Protein AF-M5BRU6-F1 (afdb_monomer_lite)

Foldseek 3Di:
DPLVCCVVVPDHLVRVLVVLVVVLVVQVVDPAKDKDWFFPQDPRRVCSCVVPNVVCQCVDPVGKDKDDPCVSVVHDPLLVDLVSDPPPVSVCPVDPDHRPDPPPDDDDDDDDDDPDPPPGPTDMIMITRD

Sequence (130 aa):
MTDWRIPGGSSNGTYSYGAFNKILEKATTLDTGFIVLQHDLYQETVDLAVGYILPDALAHQPKFSLSSVSHCLHQPLEDAYIETNTNETIRTTAAGGIGLQNSGIKATAPIGLGAGALLGLVGVLAMVLA

Structure (mmCIF, N/CA/C/O backbone):
data_AF-M5BRU6-F1
#
_entry.id   AF-M5BRU6-F1
#
loop_
_atom_site.group_PDB
_atom_site.id
_atom_site.type_symbol
_atom_site.label_atom_id
_atom_site.label_alt_id
_atom_site.label_comp_id
_atom_site.label_asym_id
_atom_site.label_entity_id
_atom_site.label_seq_id
_atom_site.pdbx_PDB_ins_code
_atom_site.Cartn_x
_atom_site.Cartn_y
_atom_site.Cartn_z
_atom_site.occupancy
_atom_site.B_iso_or_equiv
_atom_site.auth_seq_id
_atom_site.auth_comp_id
_atom_site.auth_asym_id
_atom_site.auth_atom_id
_atom_site.pdbx_PDB_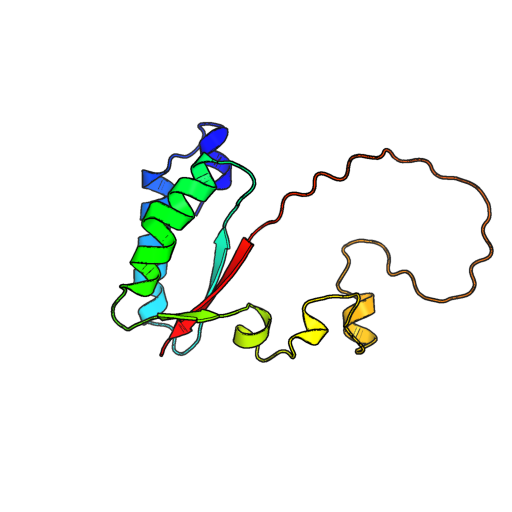model_num
ATOM 1 N N . MET A 1 1 ? 9.215 1.247 -0.870 1.00 76.69 1 MET A N 1
ATOM 2 C CA . MET A 1 1 ? 8.675 1.263 -2.246 1.00 76.69 1 MET A CA 1
ATOM 3 C C . MET A 1 1 ? 8.882 2.660 -2.828 1.00 76.69 1 MET A C 1
ATOM 5 O O . MET A 1 1 ? 8.901 3.609 -2.051 1.00 76.69 1 MET A O 1
ATOM 9 N N . THR A 1 2 ? 9.123 2.792 -4.135 1.00 87.38 2 THR A N 1
ATOM 10 C CA . THR A 1 2 ? 9.384 4.082 -4.818 1.00 87.38 2 THR A CA 1
ATOM 11 C C . THR A 1 2 ? 8.667 4.121 -6.167 1.00 87.38 2 THR A C 1
ATOM 13 O O . THR A 1 2 ? 9.268 4.392 -7.207 1.00 87.38 2 THR A O 1
ATOM 16 N N . ASP A 1 3 ? 7.382 3.787 -6.162 1.00 86.88 3 ASP A N 1
ATOM 17 C CA . ASP A 1 3 ? 6.529 3.765 -7.350 1.00 86.88 3 ASP A CA 1
ATOM 18 C C . ASP A 1 3 ? 6.395 5.150 -7.987 1.00 86.88 3 ASP A C 1
ATOM 20 O O . ASP A 1 3 ? 6.573 5.273 -9.193 1.00 86.88 3 ASP A O 1
ATOM 24 N N . TRP A 1 4 ? 6.251 6.212 -7.188 1.00 88.69 4 TRP A N 1
ATOM 25 C CA . TRP A 1 4 ? 6.174 7.596 -7.686 1.00 88.69 4 TRP A CA 1
ATOM 26 C C . TRP A 1 4 ? 7.382 8.047 -8.520 1.00 88.69 4 TRP A C 1
ATOM 28 O O . TRP A 1 4 ? 7.309 9.043 -9.236 1.00 88.69 4 TRP A O 1
ATOM 38 N N . ARG A 1 5 ? 8.513 7.337 -8.422 1.00 90.25 5 ARG A N 1
ATOM 39 C CA . ARG A 1 5 ? 9.743 7.617 -9.178 1.00 90.25 5 ARG A CA 1
ATOM 40 C C . ARG A 1 5 ? 9.799 6.923 -10.540 1.00 90.25 5 ARG A C 1
ATOM 42 O O . ARG A 1 5 ? 10.718 7.220 -11.304 1.00 90.25 5 ARG A O 1
ATOM 49 N N . ILE A 1 6 ? 8.866 6.011 -10.832 1.00 91.38 6 ILE A N 1
ATOM 50 C CA . ILE A 1 6 ? 8.804 5.257 -12.096 1.00 91.38 6 ILE A CA 1
ATOM 51 C C . ILE A 1 6 ? 8.650 6.195 -13.304 1.00 91.38 6 ILE A C 1
ATOM 53 O O . ILE A 1 6 ? 9.475 6.099 -14.212 1.00 91.38 6 ILE A O 1
ATOM 57 N N . PRO A 1 7 ? 7.713 7.163 -13.313 1.00 89.56 7 PRO A N 1
ATOM 58 C CA . PRO A 1 7 ? 7.545 8.068 -14.457 1.00 89.56 7 PRO A CA 1
ATOM 59 C C . PRO A 1 7 ? 8.751 8.991 -14.662 1.00 89.56 7 PRO A C 1
ATOM 61 O O . PRO A 1 7 ? 9.082 9.363 -15.781 1.00 89.56 7 PRO A O 1
ATOM 64 N N . GLY A 1 8 ? 9.454 9.329 -13.575 1.00 88.25 8 GLY A N 1
ATOM 65 C CA . GLY A 1 8 ? 10.690 10.111 -13.620 1.00 88.25 8 GLY A CA 1
ATOM 66 C C . GLY A 1 8 ? 11.935 9.309 -14.017 1.00 88.25 8 GLY A C 1
ATOM 67 O O . GLY A 1 8 ? 13.035 9.853 -13.958 1.00 88.25 8 GLY A O 1
ATOM 68 N N . GLY A 1 9 ? 11.806 8.013 -14.332 1.00 89.62 9 GLY A N 1
ATOM 69 C CA . GLY A 1 9 ? 12.907 7.138 -14.758 1.00 89.62 9 GLY A CA 1
ATOM 70 C C . GLY A 1 9 ? 13.965 6.834 -13.689 1.00 89.62 9 GLY A C 1
ATOM 71 O O . GLY A 1 9 ? 14.944 6.147 -13.966 1.00 89.62 9 GLY A O 1
ATOM 72 N N . SER A 1 10 ? 13.786 7.319 -12.456 1.00 90.44 10 SER A N 1
ATOM 73 C CA . SER A 1 10 ? 14.717 7.095 -11.335 1.00 90.44 10 SER A CA 1
ATOM 74 C C . SER A 1 10 ? 14.382 5.845 -10.507 1.00 90.44 10 SER A C 1
ATOM 76 O O . SER A 1 10 ? 15.073 5.526 -9.541 1.00 90.44 10 SER A O 1
ATOM 78 N N . SER A 1 11 ? 13.318 5.137 -10.888 1.00 91.94 11 SER A N 1
ATOM 79 C CA . SER A 1 11 ? 12.885 3.830 -10.387 1.00 91.94 11 SER A CA 1
ATOM 80 C C . SER A 1 11 ? 12.211 3.071 -11.537 1.00 91.94 11 SER A C 1
ATOM 82 O O . SER A 1 11 ? 11.964 3.640 -12.598 1.00 91.94 11 SER A O 1
ATOM 84 N N . ASN A 1 12 ? 11.898 1.792 -11.348 1.00 93.00 12 ASN A N 1
ATOM 85 C CA . ASN A 1 12 ? 11.110 1.012 -12.302 1.00 93.00 12 ASN A CA 1
ATOM 86 C C . ASN A 1 12 ? 10.101 0.103 -11.582 1.00 93.00 12 ASN A C 1
ATOM 88 O O . ASN A 1 12 ? 10.185 -0.097 -10.364 1.00 93.00 12 ASN A O 1
ATOM 92 N N . GLY A 1 13 ? 9.141 -0.431 -12.344 1.00 91.44 13 GLY A N 1
ATOM 93 C CA . GLY A 1 13 ? 8.073 -1.282 -11.818 1.00 91.44 13 GLY A CA 1
ATOM 94 C C . GLY A 1 13 ? 8.603 -2.507 -11.077 1.00 91.44 13 GLY A C 1
ATOM 95 O O . GLY A 1 13 ? 8.187 -2.761 -9.952 1.00 91.44 13 GLY A O 1
ATOM 96 N N . THR A 1 14 ? 9.598 -3.196 -11.639 1.00 94.38 14 THR A N 1
ATOM 97 C CA . THR A 1 14 ? 10.209 -4.393 -11.039 1.00 94.38 14 THR A CA 1
ATOM 98 C C . THR A 1 14 ? 10.842 -4.111 -9.679 1.00 94.38 14 THR A C 1
ATOM 100 O O . THR A 1 14 ? 10.659 -4.883 -8.740 1.00 94.38 14 THR A O 1
ATOM 103 N N . TYR A 1 15 ? 11.566 -2.999 -9.540 1.00 94.19 15 TYR A N 1
ATOM 104 C CA . TYR A 1 15 ? 12.158 -2.586 -8.269 1.00 94.19 15 TYR A CA 1
ATOM 105 C C . TYR A 1 15 ? 11.076 -2.277 -7.233 1.00 94.19 15 TYR A C 1
ATOM 107 O O . TYR A 1 15 ? 11.152 -2.739 -6.094 1.00 94.19 15 TYR A O 1
ATOM 115 N N . SER A 1 16 ? 10.057 -1.513 -7.633 1.00 93.00 16 SER A N 1
ATOM 116 C CA . SER A 1 16 ? 8.964 -1.119 -6.745 1.00 93.00 16 SER A CA 1
ATOM 117 C C . SER A 1 16 ? 8.155 -2.331 -6.269 1.00 93.00 16 SER A C 1
ATOM 119 O O . SER A 1 16 ? 7.922 -2.489 -5.072 1.00 93.00 16 SER A O 1
ATOM 121 N N . TYR A 1 17 ? 7.831 -3.239 -7.189 1.00 94.94 17 TYR A N 1
ATOM 122 C CA . TYR A 1 17 ? 7.160 -4.506 -6.915 1.00 94.94 17 TYR A CA 1
ATOM 123 C C . TYR A 1 17 ? 8.003 -5.440 -6.034 1.00 94.94 17 TYR A C 1
ATOM 125 O O . TYR A 1 17 ? 7.525 -5.946 -5.023 1.00 94.94 17 TYR A O 1
ATOM 133 N N . GLY A 1 18 ? 9.300 -5.592 -6.316 1.00 95.44 18 GLY A N 1
ATOM 134 C CA . GLY A 1 18 ? 10.201 -6.368 -5.459 1.00 95.44 18 GLY A CA 1
ATOM 135 C C . GLY A 1 18 ? 10.325 -5.790 -4.043 1.00 95.44 18 GLY A C 1
ATOM 136 O O . GLY A 1 18 ? 10.451 -6.537 -3.072 1.00 95.44 18 GLY A O 1
ATOM 137 N N . ALA A 1 19 ? 10.256 -4.464 -3.892 1.00 93.19 19 ALA A N 1
ATOM 138 C CA . ALA A 1 19 ? 10.191 -3.826 -2.580 1.00 93.19 19 ALA A CA 1
ATOM 139 C C . ALA A 1 19 ? 8.865 -4.115 -1.858 1.00 93.19 19 ALA A C 1
ATOM 141 O O . ALA A 1 19 ? 8.877 -4.267 -0.639 1.00 93.19 19 ALA A O 1
ATOM 142 N N . PHE A 1 20 ? 7.750 -4.212 -2.585 1.00 93.50 20 PHE A N 1
ATOM 143 C CA . PHE A 1 20 ? 6.459 -4.609 -2.024 1.00 93.50 20 PHE A CA 1
ATOM 144 C C . PHE A 1 20 ? 6.460 -6.064 -1.541 1.00 93.50 20 PHE A C 1
ATOM 146 O O . PHE A 1 20 ? 6.044 -6.329 -0.417 1.00 93.50 20 PHE A O 1
ATOM 153 N N . ASN A 1 21 ? 7.036 -6.994 -2.303 1.00 93.19 21 ASN A N 1
ATOM 154 C CA . ASN A 1 21 ? 7.127 -8.398 -1.880 1.00 93.19 21 ASN A CA 1
ATOM 155 C C . ASN A 1 21 ? 7.924 -8.565 -0.579 1.00 93.19 21 ASN A C 1
ATOM 157 O O . ASN A 1 21 ? 7.527 -9.323 0.300 1.00 93.19 21 ASN A O 1
ATOM 161 N N . LYS A 1 22 ? 8.981 -7.768 -0.383 1.00 93.12 22 LYS A N 1
ATOM 162 C CA . LYS A 1 22 ? 9.703 -7.722 0.901 1.00 93.12 22 LYS A CA 1
ATOM 163 C C . LYS A 1 22 ? 8.837 -7.215 2.056 1.00 93.12 22 LYS A C 1
ATOM 165 O O . LYS A 1 22 ? 9.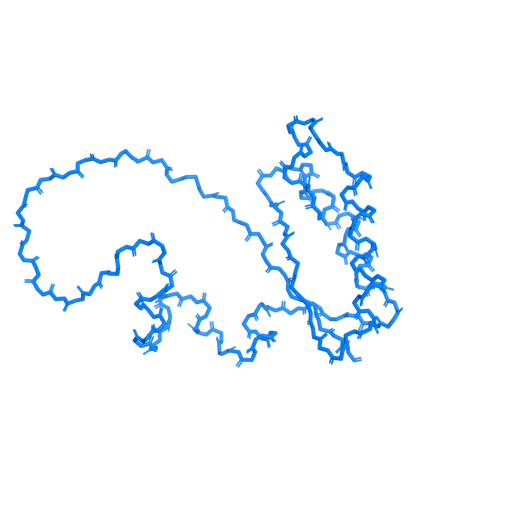053 -7.627 3.191 1.00 93.12 22 LYS A O 1
ATOM 170 N N . ILE A 1 23 ? 7.887 -6.313 1.795 1.00 91.31 23 ILE A N 1
ATOM 171 C CA . ILE A 1 23 ? 6.912 -5.879 2.806 1.00 91.31 23 ILE A CA 1
ATOM 172 C C . ILE A 1 23 ? 5.988 -7.046 3.141 1.00 91.31 23 ILE A C 1
ATOM 174 O O . ILE A 1 23 ? 5.822 -7.340 4.318 1.00 91.31 23 ILE A O 1
ATOM 178 N N . LEU A 1 24 ? 5.460 -7.753 2.138 1.00 90.81 24 LEU A N 1
ATOM 179 C CA . LEU A 1 24 ? 4.596 -8.917 2.349 1.00 90.81 24 LEU A CA 1
ATOM 180 C C . LEU A 1 24 ? 5.285 -10.029 3.157 1.00 90.81 24 LEU A C 1
ATOM 182 O O . LEU A 1 24 ? 4.676 -10.601 4.054 1.00 90.81 24 LEU A O 1
ATOM 186 N N . GLU A 1 25 ? 6.565 -10.303 2.896 1.00 90.25 25 GLU A N 1
ATOM 187 C CA . GLU A 1 25 ? 7.368 -11.264 3.671 1.00 90.25 25 GLU A CA 1
ATOM 188 C C . GLU A 1 25 ? 7.554 -10.855 5.140 1.00 90.25 25 GLU A C 1
ATOM 190 O O . GLU A 1 25 ? 7.697 -11.707 6.013 1.00 90.25 25 GLU A O 1
ATOM 195 N N . LYS A 1 26 ? 7.594 -9.550 5.431 1.00 89.56 26 LYS A N 1
ATOM 196 C CA . LYS A 1 26 ? 7.705 -9.032 6.804 1.00 89.56 26 LYS A CA 1
ATOM 197 C C . LYS A 1 26 ? 6.350 -8.879 7.479 1.00 89.56 26 LYS A C 1
ATOM 199 O O . LYS A 1 26 ? 6.268 -8.999 8.695 1.00 89.56 26 LYS A O 1
ATOM 204 N N . ALA A 1 27 ? 5.293 -8.645 6.713 1.00 89.31 27 ALA A N 1
ATOM 205 C CA . ALA A 1 27 ? 3.946 -8.483 7.233 1.00 89.31 27 ALA A CA 1
ATOM 206 C C . ALA A 1 27 ? 3.458 -9.736 7.971 1.00 89.31 27 ALA A C 1
ATOM 208 O O . ALA A 1 27 ? 2.735 -9.617 8.951 1.00 89.31 27 ALA A O 1
ATOM 209 N N . THR A 1 28 ? 3.917 -10.928 7.579 1.00 86.44 28 THR A N 1
ATOM 210 C CA . THR A 1 28 ? 3.559 -12.184 8.258 1.00 86.44 28 THR A CA 1
ATOM 211 C C . THR A 1 28 ? 4.087 -12.295 9.685 1.00 86.44 28 THR A C 1
ATOM 213 O O . THR A 1 28 ? 3.680 -13.201 10.403 1.00 86.44 28 THR A O 1
ATOM 216 N N . THR A 1 29 ? 5.028 -11.438 10.095 1.00 88.62 29 THR A N 1
ATOM 217 C CA . THR A 1 29 ? 5.542 -11.408 11.473 1.00 88.62 29 THR A CA 1
ATOM 218 C C . THR A 1 29 ? 4.817 -10.391 12.349 1.00 88.62 29 THR A C 1
ATOM 220 O O . THR A 1 29 ? 5.214 -10.201 13.494 1.00 88.62 29 THR A O 1
ATOM 223 N N . LEU A 1 30 ? 3.837 -9.668 11.803 1.00 87.88 30 LEU A N 1
ATOM 224 C CA . LEU A 1 30 ? 3.044 -8.698 12.545 1.00 87.88 30 LEU A CA 1
ATOM 225 C C . LEU A 1 30 ? 1.766 -9.374 13.036 1.00 87.88 30 LEU A C 1
ATOM 227 O O . LEU A 1 30 ? 1.031 -9.964 12.251 1.00 87.88 30 LEU A O 1
ATOM 231 N N . ASP A 1 31 ? 1.470 -9.214 14.323 1.00 85.62 31 ASP A N 1
ATOM 232 C CA . ASP A 1 31 ? 0.184 -9.629 14.900 1.00 85.62 31 ASP A CA 1
ATOM 233 C C . ASP A 1 31 ? -0.946 -8.631 14.567 1.00 85.62 31 ASP A C 1
ATOM 235 O O . ASP A 1 31 ? -2.108 -8.840 14.910 1.00 85.62 31 ASP A O 1
ATOM 239 N N . THR A 1 32 ? -0.602 -7.515 13.916 1.00 87.12 32 THR A N 1
ATOM 240 C CA . THR A 1 32 ? -1.504 -6.420 13.544 1.00 87.12 32 THR A CA 1
ATOM 241 C C . THR A 1 32 ? -1.524 -6.203 12.034 1.00 87.12 32 THR A C 1
ATOM 243 O O . THR A 1 32 ? -0.675 -6.702 11.297 1.00 87.12 32 THR A O 1
ATOM 246 N N . GLY A 1 33 ? -2.462 -5.377 11.566 1.00 88.00 33 GLY A N 1
ATOM 247 C CA . GLY A 1 33 ? -2.432 -4.866 10.198 1.00 88.00 33 GLY A CA 1
ATOM 248 C C . GLY A 1 33 ? -1.259 -3.919 9.922 1.00 88.00 33 GLY A C 1
ATOM 249 O O . GLY A 1 33 ? -0.556 -3.470 10.832 1.00 88.00 33 GLY A O 1
ATOM 250 N N . PHE A 1 34 ? -1.068 -3.597 8.646 1.00 92.69 34 PHE A N 1
ATOM 251 C CA . PHE A 1 34 ? -0.079 -2.643 8.156 1.00 92.69 34 PHE A CA 1
ATOM 252 C C . PHE A 1 34 ? -0.692 -1.724 7.098 1.00 92.69 34 PHE A C 1
ATOM 254 O O . PHE A 1 34 ? -1.658 -2.071 6.419 1.00 92.69 34 PHE A O 1
ATOM 261 N N . ILE A 1 35 ? -0.119 -0.532 6.955 1.00 92.44 35 ILE A N 1
ATOM 262 C CA . ILE A 1 35 ? -0.574 0.481 6.001 1.00 92.44 35 ILE A CA 1
ATOM 263 C C . ILE A 1 35 ? 0.499 0.658 4.930 1.00 92.44 35 ILE A C 1
ATOM 265 O O . ILE A 1 35 ? 1.681 0.813 5.247 1.00 92.44 35 ILE A O 1
ATOM 269 N N . VAL A 1 36 ? 0.086 0.649 3.664 1.00 91.81 36 VAL A N 1
ATOM 270 C CA . VAL A 1 36 ? 0.973 0.827 2.511 1.00 91.81 36 VAL A CA 1
ATOM 271 C C . VAL A 1 36 ? 0.604 2.109 1.777 1.00 91.81 36 VAL A C 1
ATOM 273 O O . VAL A 1 36 ? -0.561 2.354 1.467 1.00 91.81 36 VAL A O 1
ATOM 276 N N . LEU A 1 37 ? 1.623 2.916 1.483 1.00 90.81 37 LEU A N 1
ATOM 277 C CA . LEU A 1 37 ? 1.501 4.095 0.635 1.00 90.81 37 LEU A CA 1
ATOM 278 C C . LEU A 1 37 ? 1.715 3.706 -0.831 1.00 90.81 37 LEU A C 1
ATOM 280 O O . LEU A 1 37 ? 2.757 3.134 -1.168 1.00 90.81 37 LEU A O 1
ATOM 284 N N . GLN A 1 38 ? 0.759 4.060 -1.685 1.00 90.31 38 GLN A N 1
ATOM 285 C CA . GLN A 1 38 ? 0.848 3.947 -3.139 1.00 90.31 38 GLN A CA 1
ATOM 286 C C . GLN A 1 38 ? 0.494 5.291 -3.776 1.00 90.31 38 GLN A C 1
ATOM 288 O O . GLN A 1 38 ? -0.241 6.091 -3.198 1.00 90.31 38 GLN A O 1
ATOM 293 N N . HIS A 1 39 ? 1.020 5.545 -4.968 1.00 93.81 39 HIS A N 1
ATOM 294 C CA . HIS A 1 39 ? 0.730 6.756 -5.720 1.00 93.81 39 HIS A CA 1
ATOM 295 C C . HIS A 1 39 ? -0.101 6.395 -6.944 1.00 93.81 39 HIS A C 1
ATOM 297 O O . HIS A 1 39 ? 0.273 5.542 -7.744 1.00 93.81 39 HIS A O 1
ATOM 303 N N . ASP A 1 40 ? -1.215 7.084 -7.112 1.00 92.56 40 ASP A N 1
ATOM 304 C CA . ASP A 1 40 ? -2.150 6.946 -8.228 1.00 92.56 40 ASP A CA 1
ATOM 305 C C . ASP A 1 40 ? -2.047 8.123 -9.216 1.00 92.56 40 ASP A C 1
ATOM 307 O O . ASP A 1 40 ? -2.838 8.245 -10.145 1.00 92.56 40 ASP A O 1
ATOM 311 N N . LEU A 1 41 ? -1.053 8.996 -9.022 1.00 91.88 41 LEU A N 1
ATOM 312 C CA . LEU A 1 41 ? -0.851 10.200 -9.829 1.00 91.88 41 LEU A CA 1
ATOM 313 C C . LEU A 1 41 ? -0.494 9.887 -11.292 1.00 91.88 41 LEU A C 1
ATOM 315 O O . LEU A 1 41 ? -0.696 10.728 -12.166 1.00 91.88 41 LEU A O 1
ATOM 319 N N . TYR A 1 42 ? 0.064 8.705 -11.554 1.00 92.25 42 TYR A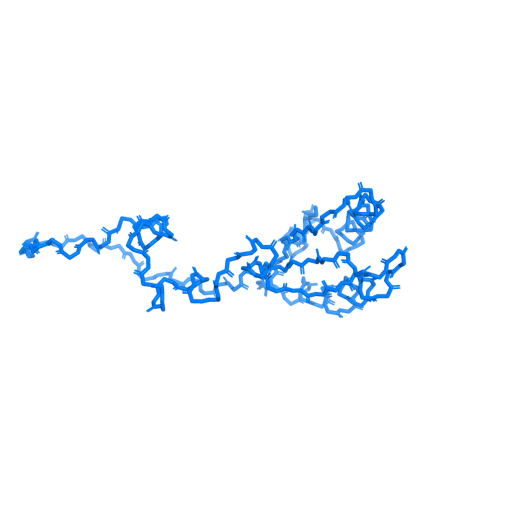 N 1
ATOM 320 C CA . TYR A 1 42 ? 0.593 8.326 -12.857 1.00 92.25 42 TYR A CA 1
ATOM 321 C C . TYR A 1 42 ? 0.026 6.985 -13.303 1.00 92.25 42 TYR A C 1
ATOM 323 O O . TYR A 1 42 ? -0.082 6.050 -12.510 1.00 92.25 42 TYR A O 1
ATOM 331 N N . GLN A 1 43 ? -0.298 6.867 -14.589 1.00 92.94 43 GLN A N 1
ATOM 332 C CA . GLN A 1 43 ? -0.923 5.656 -15.113 1.00 92.94 43 GLN A CA 1
ATOM 333 C C . GLN A 1 43 ? -0.038 4.424 -14.893 1.00 92.94 43 GLN A C 1
ATOM 335 O O . GLN A 1 43 ? -0.535 3.371 -14.512 1.00 92.94 43 GLN A O 1
ATOM 340 N N . GLU A 1 44 ? 1.281 4.563 -15.034 1.00 92.44 44 GLU A N 1
ATOM 341 C CA . GLU A 1 44 ? 2.217 3.456 -14.841 1.00 92.44 44 GLU A CA 1
ATOM 342 C C . GLU A 1 44 ? 2.216 2.929 -13.399 1.00 92.44 44 GLU A C 1
ATOM 344 O O . GLU A 1 44 ? 2.429 1.735 -13.175 1.00 92.44 44 GLU A O 1
ATOM 349 N N . THR A 1 45 ? 1.986 3.797 -12.407 1.00 92.88 45 THR A N 1
ATOM 350 C CA . THR A 1 45 ? 1.921 3.385 -10.997 1.00 92.88 45 THR A CA 1
ATOM 351 C C . THR A 1 45 ? 0.569 2.767 -10.663 1.00 92.88 45 THR A C 1
ATOM 353 O O . THR A 1 45 ? 0.531 1.775 -9.933 1.00 92.88 45 THR A O 1
ATOM 356 N N . VAL A 1 46 ? -0.517 3.272 -11.261 1.00 94.94 46 VAL A N 1
ATOM 357 C CA . VAL A 1 46 ? -1.853 2.664 -11.175 1.00 94.94 46 VAL A CA 1
ATOM 358 C C . VAL A 1 46 ? -1.851 1.264 -11.787 1.00 94.94 46 VAL A C 1
ATOM 360 O O . VAL A 1 46 ? -2.258 0.321 -11.113 1.00 94.94 46 VAL A O 1
ATOM 363 N N . ASP A 1 47 ? -1.334 1.102 -13.007 1.00 95.62 47 ASP A N 1
ATOM 364 C CA . ASP A 1 47 ? -1.273 -0.185 -13.713 1.00 95.62 47 ASP A CA 1
ATOM 365 C C . ASP A 1 47 ? -0.454 -1.218 -12.925 1.00 95.62 47 ASP A C 1
ATOM 367 O O . ASP A 1 47 ? -0.848 -2.381 -12.807 1.00 95.62 47 ASP A O 1
ATOM 371 N N . LEU A 1 48 ? 0.657 -0.794 -12.310 1.00 94.94 48 LEU A N 1
ATOM 372 C CA . LEU A 1 48 ? 1.440 -1.644 -11.414 1.00 94.94 48 LEU A CA 1
ATOM 373 C C . LEU A 1 48 ? 0.641 -2.054 -10.165 1.00 94.94 48 LEU A C 1
ATOM 375 O O . LEU A 1 48 ? 0.706 -3.211 -9.737 1.00 94.94 48 LEU A O 1
ATOM 379 N N . ALA A 1 49 ? -0.101 -1.116 -9.572 1.00 95.00 49 ALA A N 1
ATOM 380 C CA . ALA A 1 49 ? -0.868 -1.355 -8.357 1.00 95.00 49 ALA A CA 1
ATOM 381 C C . ALA A 1 49 ? -2.017 -2.344 -8.592 1.00 95.00 49 ALA A C 1
ATOM 383 O O . ALA A 1 49 ? -2.115 -3.357 -7.895 1.00 95.00 49 ALA A O 1
ATOM 384 N N . VAL A 1 50 ? -2.860 -2.082 -9.592 1.00 95.75 50 VAL A N 1
ATOM 385 C CA . VAL A 1 50 ? -4.042 -2.907 -9.884 1.00 95.75 50 VAL A CA 1
ATOM 386 C C . VAL A 1 50 ? -3.684 -4.215 -10.585 1.00 95.75 50 VAL A C 1
ATOM 388 O O . VAL A 1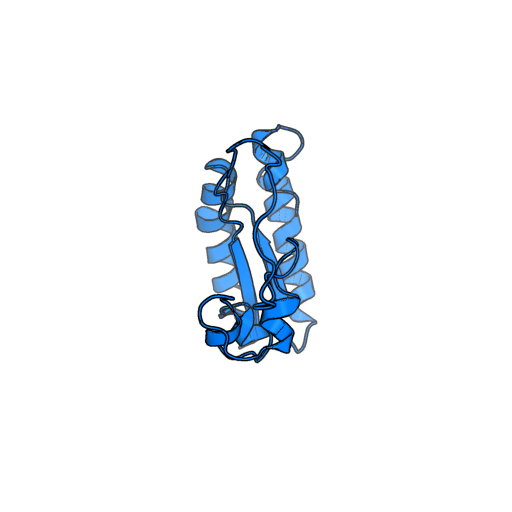 50 ? -4.359 -5.218 -10.371 1.00 95.75 50 VAL A O 1
ATOM 391 N N . GLY A 1 51 ? -2.626 -4.221 -11.402 1.00 95.62 51 GLY A N 1
ATOM 392 C CA . GLY A 1 51 ? -2.221 -5.386 -12.186 1.00 95.62 51 GLY A CA 1
ATOM 393 C C . GLY A 1 51 ? -1.418 -6.422 -11.402 1.00 95.62 51 GLY A C 1
ATOM 394 O O . GLY A 1 51 ? -1.489 -7.603 -11.730 1.00 95.62 51 GLY A O 1
ATOM 395 N N . TYR A 1 52 ? -0.674 -5.999 -10.373 1.00 94.50 52 TYR A N 1
ATOM 396 C CA . TYR A 1 52 ? 0.251 -6.881 -9.650 1.00 94.50 52 TYR A CA 1
ATOM 397 C C . TYR A 1 52 ? 0.123 -6.764 -8.133 1.00 94.50 52 TYR A C 1
ATOM 399 O O . TYR A 1 52 ? -0.113 -7.757 -7.452 1.00 94.50 52 TYR A O 1
ATOM 407 N N . ILE A 1 53 ? 0.237 -5.552 -7.584 1.00 94.06 53 ILE A N 1
ATOM 408 C CA . ILE A 1 53 ? 0.383 -5.369 -6.133 1.00 94.06 53 ILE A CA 1
ATOM 409 C C . ILE A 1 53 ? -0.869 -5.804 -5.355 1.00 94.06 53 ILE A C 1
ATOM 411 O O . ILE A 1 53 ? -0.764 -6.569 -4.396 1.00 94.06 53 ILE A O 1
ATOM 415 N N . LEU A 1 54 ? -2.052 -5.314 -5.738 1.00 93.88 54 LEU A N 1
ATOM 416 C CA . LEU A 1 54 ? -3.300 -5.638 -5.036 1.00 93.88 54 LEU A CA 1
ATOM 417 C C . LEU A 1 54 ? -3.708 -7.113 -5.203 1.00 93.88 54 LEU A C 1
ATOM 419 O O . LEU A 1 54 ? -4.049 -7.728 -4.188 1.00 93.88 54 LEU A O 1
ATOM 423 N N . PRO A 1 55 ? -3.654 -7.711 -6.413 1.00 94.25 55 PRO A N 1
ATOM 424 C CA . PRO A 1 55 ? -3.913 -9.140 -6.581 1.00 94.25 55 PRO A CA 1
ATOM 425 C C . PRO A 1 55 ? -2.988 -10.026 -5.742 1.00 94.25 55 PRO A C 1
ATOM 427 O O . PRO A 1 55 ? -3.477 -10.930 -5.065 1.00 94.25 55 PRO A O 1
ATOM 430 N N . ASP A 1 56 ? -1.684 -9.743 -5.716 1.00 92.88 56 ASP A N 1
ATOM 431 C CA . ASP A 1 56 ? -0.722 -10.557 -4.964 1.00 92.88 56 ASP A CA 1
ATOM 432 C C . ASP A 1 56 ? -0.911 -10.431 -3.454 1.00 92.88 56 ASP A C 1
ATOM 434 O O . ASP A 1 56 ? -0.796 -11.417 -2.728 1.00 92.88 56 ASP A O 1
ATOM 438 N N . ALA A 1 57 ? -1.264 -9.241 -2.967 1.00 91.69 57 ALA A N 1
ATOM 439 C CA . ALA A 1 57 ? -1.593 -9.051 -1.561 1.00 91.69 57 ALA A CA 1
ATOM 440 C C . ALA A 1 57 ? -2.852 -9.826 -1.142 1.00 91.69 57 ALA A C 1
ATOM 442 O O . ALA A 1 57 ? -2.880 -10.420 -0.066 1.00 91.69 57 ALA A O 1
ATOM 443 N N . LEU A 1 58 ? -3.882 -9.847 -1.994 1.00 92.19 58 LEU A N 1
ATOM 444 C CA . LEU A 1 58 ? -5.116 -10.607 -1.761 1.00 92.19 58 LEU A CA 1
ATOM 445 C C . LEU A 1 58 ? -4.908 -12.126 -1.866 1.00 92.19 58 LEU A C 1
ATOM 447 O O . LEU A 1 58 ? -5.626 -12.888 -1.215 1.00 92.19 58 LEU A O 1
ATOM 451 N N . ALA A 1 59 ? -3.950 -12.562 -2.687 1.00 93.19 59 ALA A N 1
ATOM 452 C CA . ALA A 1 59 ? -3.589 -13.966 -2.879 1.00 93.19 59 ALA A CA 1
ATOM 453 C C . ALA A 1 59 ? -2.544 -14.483 -1.872 1.00 93.19 59 ALA A C 1
ATOM 455 O O . ALA A 1 59 ? -2.253 -15.683 -1.862 1.00 93.19 59 ALA A O 1
ATOM 456 N N . HIS A 1 60 ? -1.979 -13.605 -1.036 1.00 91.31 60 HIS A N 1
ATOM 457 C CA . HIS A 1 60 ? -0.951 -13.952 -0.055 1.00 91.31 60 HIS A CA 1
ATOM 458 C C . HIS A 1 60 ? -1.446 -14.997 0.961 1.00 91.31 60 HIS A C 1
ATOM 460 O O . HIS A 1 60 ? -2.630 -15.057 1.298 1.00 91.31 60 HIS A O 1
ATOM 466 N N . GLN A 1 61 ? -0.525 -15.837 1.443 1.00 88.06 61 GLN A N 1
ATOM 467 C CA . GLN A 1 61 ? -0.740 -16.732 2.579 1.00 88.06 61 GLN A CA 1
ATOM 468 C C . GLN A 1 61 ? 0.313 -16.484 3.675 1.00 88.06 61 GLN A C 1
ATOM 470 O O . GLN A 1 61 ? 1.508 -16.642 3.399 1.00 88.06 61 GLN A O 1
ATOM 475 N N . PRO A 1 62 ? -0.091 -16.165 4.924 1.00 87.44 62 PRO A N 1
ATOM 476 C CA . PRO A 1 62 ? -1.462 -16.044 5.439 1.00 87.44 62 PRO A CA 1
ATOM 477 C C . PRO A 1 62 ? -2.286 -14.925 4.787 1.00 87.44 62 PRO A C 1
ATOM 479 O O . PRO A 1 62 ? -1.759 -13.909 4.352 1.00 87.44 62 PRO A O 1
ATOM 482 N N . LYS A 1 63 ? -3.603 -15.139 4.709 1.00 87.81 63 LYS A N 1
ATOM 483 C CA . LYS A 1 63 ? -4.504 -14.266 3.955 1.00 87.81 63 LYS A CA 1
ATOM 484 C C . LYS A 1 63 ? -4.591 -12.874 4.584 1.00 87.81 63 LYS A C 1
ATOM 486 O O . LYS A 1 63 ? -4.955 -12.742 5.752 1.00 87.81 63 LYS A O 1
ATOM 491 N N . PHE A 1 64 ? -4.353 -11.843 3.777 1.00 89.81 64 PHE A N 1
ATOM 492 C CA . PHE A 1 64 ? -4.629 -10.456 4.146 1.00 89.81 64 PHE A CA 1
ATOM 493 C C . PHE A 1 64 ? -6.019 -10.019 3.673 1.00 89.81 64 PHE A C 1
ATOM 495 O O . PHE A 1 64 ? -6.522 -10.459 2.637 1.00 89.81 64 PHE A O 1
ATOM 502 N N . SER A 1 65 ? -6.631 -9.112 4.428 1.00 90.06 65 SER A N 1
ATOM 503 C CA . SER A 1 65 ? -7.872 -8.427 4.072 1.00 90.06 65 SER A CA 1
ATOM 504 C C . SER A 1 65 ? -7.601 -6.948 3.838 1.00 90.06 65 SER A C 1
ATOM 506 O O . SER A 1 65 ? -6.955 -6.296 4.657 1.00 90.06 65 SER A O 1
ATOM 508 N N . LEU A 1 66 ? -8.112 -6.407 2.731 1.00 91.44 66 LEU A N 1
ATOM 509 C CA . LEU A 1 66 ? -8.067 -4.971 2.469 1.00 91.44 66 LEU A CA 1
ATOM 510 C C . LEU A 1 66 ? -9.087 -4.248 3.349 1.00 91.44 66 LEU A C 1
ATOM 512 O O . LEU A 1 66 ? -10.238 -4.667 3.457 1.00 91.44 66 LEU A O 1
ATOM 516 N N . SER A 1 67 ? -8.661 -3.147 3.951 1.00 90.75 67 SER A N 1
ATOM 517 C CA . SER A 1 67 ? -9.450 -2.338 4.868 1.00 90.75 67 SER A CA 1
ATOM 518 C C . SER A 1 67 ? -9.156 -0.855 4.648 1.00 90.75 67 SER A C 1
ATOM 520 O O . SER A 1 67 ? -8.089 -0.478 4.157 1.00 90.75 67 SER A O 1
ATOM 522 N N . SER A 1 68 ? -10.084 0.016 5.050 1.00 90.94 68 SER A N 1
ATOM 523 C CA . SER A 1 68 ? -9.775 1.442 5.163 1.00 90.94 68 SER A CA 1
ATOM 524 C C . SER A 1 68 ? -8.742 1.675 6.270 1.00 90.94 68 SER A C 1
ATOM 526 O O . SER A 1 68 ? -8.649 0.893 7.226 1.00 90.94 68 SER A O 1
ATOM 528 N N . VAL A 1 69 ? -7.979 2.766 6.153 1.00 89.75 69 VAL A N 1
ATOM 529 C CA . VAL A 1 69 ? -7.026 3.198 7.187 1.00 89.75 69 VAL A CA 1
ATOM 530 C C . VAL A 1 69 ? -7.736 3.419 8.517 1.00 89.75 69 VAL A C 1
ATOM 532 O O . VAL A 1 69 ? -7.268 2.918 9.532 1.00 89.75 69 VAL A O 1
ATOM 535 N N . SER A 1 70 ? -8.896 4.078 8.509 1.00 90.25 70 SER A N 1
ATOM 536 C CA . SER A 1 70 ? -9.685 4.324 9.721 1.00 90.25 70 SER A CA 1
ATOM 537 C C . SER A 1 70 ? -10.058 3.024 10.419 1.00 90.25 70 SER A C 1
ATOM 539 O O . SER A 1 70 ? -9.813 2.881 11.610 1.00 90.25 70 SER A O 1
ATOM 541 N N . HIS A 1 71 ? -10.540 2.026 9.674 1.00 89.88 71 HIS A N 1
ATOM 542 C CA . HIS A 1 71 ? -10.871 0.730 10.256 1.00 89.88 71 HIS A CA 1
ATOM 543 C C . HIS A 1 71 ? -9.622 -0.002 10.782 1.00 89.88 71 HIS A C 1
ATOM 545 O O . HIS A 1 71 ? -9.663 -0.566 11.871 1.00 89.88 71 HIS A O 1
ATOM 551 N N . CYS A 1 72 ? -8.478 0.089 10.092 1.00 90.56 72 CYS A N 1
ATOM 552 C CA . CYS A 1 72 ? -7.207 -0.458 10.588 1.00 90.56 72 CYS A CA 1
ATOM 553 C C . CYS A 1 72 ? -6.706 0.237 11.868 1.00 90.56 72 CYS A C 1
ATOM 555 O O . CYS A 1 72 ? -6.067 -0.395 12.707 1.00 90.56 72 CYS A O 1
ATOM 557 N N . LEU A 1 73 ? -6.987 1.532 12.023 1.00 90.81 73 LEU A N 1
ATOM 558 C CA . LEU A 1 73 ? -6.654 2.324 13.209 1.00 90.81 73 LEU A CA 1
ATOM 559 C C . LEU A 1 73 ? -7.738 2.269 14.297 1.00 90.81 73 LEU A C 1
ATOM 561 O O . LEU A 1 73 ? -7.591 2.935 15.319 1.00 90.81 73 LEU A O 1
ATOM 565 N N . HIS A 1 74 ? -8.803 1.481 14.106 1.00 89.50 74 HIS A N 1
ATOM 566 C CA . HIS A 1 74 ? -9.971 1.423 14.995 1.00 89.50 74 HIS A CA 1
ATOM 567 C C . HIS A 1 74 ? -10.629 2.793 15.221 1.00 89.50 74 HIS A C 1
ATOM 569 O O . HIS A 1 74 ? -11.135 3.093 16.302 1.00 89.50 74 HIS A O 1
ATOM 575 N N . GLN A 1 75 ? -10.611 3.632 14.189 1.00 88.06 75 GLN A N 1
ATOM 576 C CA . GLN A 1 75 ? -11.255 4.934 14.170 1.00 88.06 75 GLN A CA 1
ATOM 577 C C . GLN A 1 75 ? -12.612 4.845 13.463 1.00 88.06 75 GLN A C 1
ATOM 579 O O . GLN A 1 75 ? -12.740 4.124 12.464 1.00 88.06 75 GLN A O 1
ATOM 584 N N . PRO A 1 76 ? -13.618 5.592 13.943 1.00 88.06 76 PRO A N 1
ATOM 585 C CA . PRO A 1 76 ? -14.872 5.756 13.226 1.00 88.06 76 PRO A CA 1
ATOM 586 C C . PRO A 1 76 ? -14.648 6.307 11.810 1.00 88.06 76 PRO A C 1
ATOM 588 O O . PRO A 1 76 ? -13.711 7.067 11.559 1.00 88.06 76 PRO A O 1
ATOM 591 N N . LEU A 1 77 ? -15.499 5.919 10.857 1.00 85.81 77 LEU A N 1
ATOM 592 C CA . LEU A 1 77 ? -15.350 6.346 9.460 1.00 85.81 77 LEU A CA 1
ATOM 593 C C . LEU A 1 77 ? -15.571 7.856 9.308 1.00 85.81 77 LEU A C 1
ATOM 595 O O . LEU A 1 77 ? -14.923 8.490 8.480 1.00 85.81 77 LEU A O 1
ATOM 599 N N . GLU A 1 78 ? -16.443 8.436 10.129 1.00 85.25 78 GLU A N 1
ATOM 600 C CA . GLU A 1 78 ? -16.688 9.874 10.187 1.00 85.25 78 GLU A CA 1
ATOM 601 C C . GLU A 1 78 ? -15.434 10.677 10.546 1.00 85.25 78 GLU A C 1
ATOM 603 O O . GLU A 1 78 ? -15.332 11.836 10.145 1.00 85.25 78 GLU A O 1
ATOM 608 N N . ASP A 1 79 ? -14.462 10.063 11.232 1.00 85.12 79 ASP A N 1
ATOM 609 C CA . ASP A 1 79 ? -13.201 10.712 11.575 1.00 85.12 79 ASP A CA 1
ATOM 610 C C . ASP A 1 79 ? -12.207 10.746 10.406 1.00 85.12 79 ASP A C 1
ATOM 612 O O . ASP A 1 79 ? -11.256 11.529 10.442 1.00 85.12 79 ASP A O 1
ATOM 616 N N . ALA A 1 80 ? -12.437 9.949 9.355 1.00 84.69 80 ALA A N 1
ATOM 617 C CA . ALA A 1 80 ? -11.585 9.895 8.165 1.00 84.69 80 ALA A CA 1
ATOM 618 C C . ALA A 1 80 ? -11.629 11.187 7.335 1.00 84.69 80 ALA A C 1
ATOM 620 O O . ALA A 1 80 ? -10.691 11.481 6.593 1.00 84.69 80 ALA A O 1
ATOM 621 N N . TYR A 1 81 ? -12.721 11.942 7.457 1.00 83.38 81 TYR A N 1
ATOM 622 C CA . TYR A 1 81 ? -13.030 13.108 6.642 1.00 83.38 81 TYR A CA 1
ATOM 623 C C . TYR A 1 81 ? -13.334 14.304 7.543 1.00 83.38 81 TYR A C 1
ATOM 625 O O . TYR A 1 81 ? -14.223 14.254 8.393 1.00 83.38 81 TYR A O 1
ATOM 633 N N . ILE A 1 82 ? -12.605 15.407 7.368 1.00 81.75 82 ILE A N 1
ATOM 634 C CA . ILE A 1 82 ? -12.720 16.588 8.240 1.00 81.75 82 ILE A CA 1
ATOM 635 C C . ILE A 1 82 ? -14.117 17.231 8.188 1.00 81.75 82 ILE A C 1
ATOM 637 O O . ILE A 1 82 ? -14.545 17.878 9.147 1.00 81.75 82 ILE A O 1
ATOM 641 N N . GLU A 1 83 ? -14.821 17.058 7.069 1.00 80.75 83 GLU A N 1
ATOM 642 C CA . GLU A 1 83 ? -16.166 17.566 6.816 1.00 80.75 83 GLU A CA 1
ATOM 643 C C . GLU A 1 83 ? -17.266 16.773 7.531 1.00 80.75 83 GLU A C 1
ATOM 645 O O . GLU A 1 83 ? -18.305 17.353 7.846 1.00 80.75 83 GLU A O 1
ATOM 650 N N . THR A 1 84 ? -17.046 15.486 7.821 1.00 84.44 84 THR A N 1
ATOM 651 C CA . THR A 1 84 ? -17.989 14.642 8.580 1.00 84.44 84 THR A CA 1
ATOM 652 C C . THR A 1 84 ? -17.600 14.479 10.042 1.00 84.44 84 THR A C 1
ATOM 654 O O . THR A 1 84 ? -18.423 14.061 10.853 1.00 84.44 84 THR A O 1
ATOM 657 N N . ASN A 1 85 ? -16.356 14.809 10.384 1.00 81.38 85 ASN A N 1
ATOM 658 C CA . ASN A 1 85 ? -15.818 14.660 11.722 1.00 81.38 85 ASN A CA 1
ATOM 659 C C . ASN A 1 85 ? -16.526 15.614 12.704 1.00 81.38 85 ASN A C 1
ATOM 661 O O . ASN A 1 85 ? -16.572 16.825 12.482 1.00 81.38 85 ASN A O 1
ATOM 665 N N . THR A 1 86 ? -17.052 15.084 13.812 1.00 81.44 86 THR A N 1
ATOM 666 C CA . THR A 1 86 ? -17.663 15.871 14.902 1.00 81.44 86 THR A CA 1
ATOM 667 C C . THR A 1 86 ? -16.740 16.054 16.114 1.00 81.44 86 THR A C 1
ATOM 669 O O . THR A 1 86 ? -17.094 16.746 17.065 1.00 81.44 86 THR A O 1
ATOM 672 N N . ASN A 1 87 ? -15.554 15.447 16.101 1.00 77.00 87 ASN A N 1
ATOM 673 C CA . ASN A 1 87 ? -14.513 15.564 17.115 1.00 77.00 87 ASN A CA 1
ATOM 674 C C . ASN A 1 87 ? -13.653 16.823 16.887 1.00 77.00 87 ASN A C 1
ATOM 676 O O . ASN A 1 87 ? -12.731 16.861 16.068 1.00 77.00 87 ASN A O 1
ATOM 680 N N . GLU A 1 88 ? -13.920 17.868 17.672 1.00 71.44 88 GLU A N 1
ATOM 681 C CA . GLU A 1 88 ? -13.249 19.175 17.572 1.00 71.44 88 GLU A CA 1
ATOM 682 C C . GLU A 1 88 ? -11.708 19.111 17.674 1.00 71.44 88 GLU A C 1
ATOM 684 O O . GLU A 1 88 ? -11.009 19.956 17.107 1.00 71.44 88 GLU A O 1
ATOM 689 N N . THR A 1 89 ? -11.155 18.085 18.327 1.00 70.75 89 THR A N 1
ATOM 690 C CA . THR A 1 89 ? -9.698 17.907 18.478 1.00 70.75 89 THR A CA 1
ATOM 691 C C . THR A 1 89 ? -9.038 17.422 17.181 1.00 70.75 89 THR A C 1
ATOM 693 O O . THR A 1 89 ? -7.917 17.815 16.855 1.00 70.75 89 THR A O 1
ATOM 696 N N . ILE A 1 90 ? -9.737 16.598 16.398 1.00 67.31 90 ILE A N 1
ATOM 697 C CA . ILE A 1 90 ? -9.237 16.075 15.116 1.00 67.31 90 ILE A CA 1
ATOM 698 C C . ILE A 1 90 ? -9.411 17.127 14.017 1.00 67.31 90 ILE A C 1
ATOM 700 O O . ILE A 1 90 ? -8.493 17.382 13.234 1.00 67.31 90 ILE A O 1
ATOM 704 N N . ARG A 1 91 ? -10.544 17.839 14.01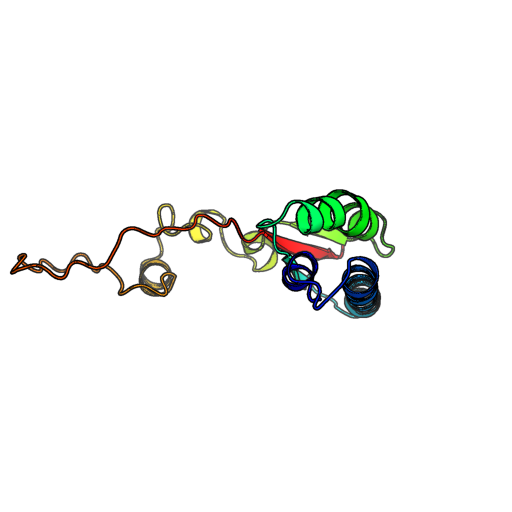8 1.00 62.25 91 ARG A N 1
ATOM 705 C CA . ARG A 1 91 ? -10.812 18.933 13.066 1.00 62.25 91 ARG A CA 1
ATOM 706 C C . ARG A 1 91 ? -9.780 20.060 13.110 1.00 62.25 91 ARG A C 1
ATOM 708 O O . ARG A 1 91 ? -9.596 20.762 12.123 1.00 62.25 91 ARG A O 1
ATOM 715 N N . THR A 1 92 ? -9.112 20.254 14.243 1.00 59.53 92 THR A N 1
ATOM 716 C CA . THR A 1 92 ? -8.093 21.300 14.410 1.00 59.53 92 THR A CA 1
ATOM 717 C C . THR A 1 92 ? -6.686 20.857 14.000 1.00 59.53 92 THR A C 1
ATOM 719 O O . THR A 1 92 ? -5.823 21.714 13.822 1.00 59.53 92 THR A O 1
ATOM 722 N N . THR A 1 93 ? -6.451 19.554 13.808 1.00 57.22 93 THR A N 1
ATOM 723 C CA . THR A 1 93 ? -5.123 18.967 13.545 1.00 57.22 93 THR A CA 1
ATOM 724 C C . THR A 1 93 ? -4.994 18.292 12.175 1.00 57.22 93 THR A C 1
ATOM 726 O O . THR A 1 93 ? -3.879 18.152 11.677 1.00 57.22 93 THR A O 1
ATOM 729 N N . ALA A 1 94 ? -6.104 17.926 11.524 1.00 52.22 94 ALA A N 1
ATOM 730 C CA . ALA A 1 94 ? -6.119 17.185 10.255 1.00 52.22 94 ALA A CA 1
ATOM 731 C C . ALA A 1 94 ? -5.737 18.004 9.004 1.00 52.22 94 ALA A C 1
ATOM 733 O O . ALA A 1 94 ? -5.611 17.449 7.914 1.00 52.22 94 ALA A O 1
ATOM 734 N N . ALA A 1 95 ? -5.513 19.311 9.134 1.00 45.25 95 ALA A N 1
ATOM 735 C CA . ALA A 1 95 ? -5.022 20.136 8.044 1.00 45.25 95 ALA A CA 1
ATOM 736 C C . ALA A 1 95 ? -3.596 20.603 8.350 1.00 45.25 95 ALA A C 1
ATOM 738 O O . ALA A 1 95 ? -3.366 21.401 9.254 1.00 45.25 95 ALA A O 1
ATOM 739 N N . GLY A 1 96 ? -2.649 20.257 7.476 1.00 48.12 96 GLY A N 1
ATOM 740 C CA . GLY A 1 96 ? -1.431 21.054 7.267 1.00 48.12 96 GLY A CA 1
ATOM 741 C C . GLY A 1 96 ? -1.715 22.486 6.766 1.00 48.12 96 GLY A C 1
ATOM 742 O O . GLY A 1 96 ? -0.819 23.153 6.260 1.00 48.12 96 GLY A O 1
ATOM 743 N N . GLY A 1 97 ? -2.956 22.959 6.883 1.00 42.62 97 GLY A N 1
ATOM 744 C CA . GLY A 1 97 ? -3.395 24.324 6.691 1.00 42.62 97 GLY A CA 1
ATOM 745 C C . GLY A 1 97 ? -4.028 24.807 7.989 1.00 42.62 97 GLY A C 1
ATOM 746 O O . GLY A 1 97 ? -4.968 24.199 8.487 1.00 42.62 97 GLY A O 1
ATOM 747 N N . ILE A 1 98 ? -3.458 25.885 8.522 1.00 44.66 98 ILE A N 1
ATOM 748 C CA . ILE A 1 98 ? -4.008 26.819 9.510 1.00 44.66 98 ILE A CA 1
ATOM 749 C C . ILE A 1 98 ? -5.492 26.538 9.796 1.00 44.66 98 ILE A C 1
ATOM 751 O O . ILE A 1 98 ? -6.359 26.869 8.986 1.00 44.66 98 ILE A O 1
ATOM 755 N N . GLY A 1 99 ? -5.763 25.887 10.931 1.00 41.97 99 GLY A N 1
ATOM 756 C CA . GLY A 1 99 ? -7.113 25.533 11.342 1.00 41.97 99 GLY A CA 1
ATOM 757 C C . GLY A 1 99 ? -8.015 26.760 11.303 1.00 41.97 99 GLY A C 1
ATOM 758 O O . GLY A 1 99 ? -7.773 27.745 12.006 1.00 41.97 99 GLY A O 1
ATOM 759 N N . LEU A 1 100 ? -9.055 26.702 10.473 1.00 42.94 100 LEU A N 1
ATOM 760 C CA . LEU A 1 100 ? -10.113 27.698 10.467 1.00 42.94 100 LEU A CA 1
ATOM 761 C C . LEU A 1 100 ? -10.951 27.473 11.729 1.00 42.94 100 LEU A C 1
ATOM 763 O O . LEU A 1 100 ? -11.981 26.803 11.719 1.00 42.94 100 LEU A O 1
ATOM 767 N N . GLN A 1 101 ? -10.465 27.993 12.854 1.00 50.22 101 GLN A N 1
ATOM 768 C CA . GLN A 1 101 ? -11.306 28.169 14.022 1.00 50.22 101 GLN A CA 1
ATOM 769 C C . GLN A 1 101 ? -12.417 29.139 13.629 1.00 50.22 101 GLN A C 1
ATOM 771 O O . GLN A 1 101 ? -12.152 30.212 13.084 1.00 50.22 101 GLN A O 1
ATOM 776 N N . ASN A 1 102 ? -13.657 28.773 13.939 1.00 47.16 102 ASN A N 1
ATOM 777 C CA . ASN A 1 102 ? -14.796 29.683 13.992 1.00 47.16 102 ASN A CA 1
ATOM 778 C C . ASN A 1 102 ? -14.606 30.686 15.151 1.00 47.16 102 ASN A C 1
ATOM 780 O O . ASN A 1 102 ? -15.386 30.750 16.095 1.00 47.16 102 ASN A O 1
ATOM 784 N N . SER A 1 103 ? -13.525 31.453 15.092 1.00 44.66 103 SER A N 1
ATOM 785 C CA . SER A 1 103 ? -13.278 32.638 15.891 1.00 44.66 103 SER A CA 1
ATOM 786 C C . SER A 1 103 ? -13.563 33.795 14.949 1.00 44.66 103 SER A C 1
ATOM 788 O O . SER A 1 103 ? -12.985 33.846 13.869 1.00 44.66 103 SER A O 1
ATOM 790 N N . GLY A 1 104 ? -14.502 34.673 15.300 1.00 42.91 104 GLY A N 1
ATOM 791 C CA . GLY A 1 104 ? -14.985 35.778 14.466 1.00 42.91 104 GLY A CA 1
ATOM 792 C C . GLY A 1 104 ? -13.914 36.806 14.081 1.00 42.91 104 GLY A C 1
ATOM 793 O O . GLY A 1 104 ? -13.964 37.954 14.523 1.00 42.91 104 GLY A O 1
ATOM 794 N N . ILE A 1 105 ? -12.963 36.423 13.230 1.00 38.91 105 ILE A N 1
ATOM 795 C CA . ILE A 1 105 ? -11.952 37.310 12.671 1.00 38.91 105 ILE A CA 1
ATOM 796 C C . ILE A 1 105 ? -12.610 38.073 11.526 1.00 38.91 105 ILE A C 1
ATOM 798 O O . ILE A 1 105 ? -12.849 37.551 10.437 1.00 38.91 105 ILE A O 1
ATOM 802 N N . LYS A 1 106 ? -12.943 39.335 11.805 1.00 34.84 106 LYS A N 1
ATOM 803 C CA . LYS A 1 106 ? -13.372 40.299 10.795 1.00 34.84 106 LYS A CA 1
ATOM 804 C C . LYS A 1 106 ? -12.277 40.420 9.737 1.00 34.84 106 LYS A C 1
ATOM 806 O O . LYS A 1 106 ? -11.145 40.779 10.052 1.00 34.84 106 LYS A O 1
ATOM 811 N N . ALA A 1 107 ? -12.643 40.124 8.493 1.00 39.66 107 ALA A N 1
ATOM 812 C CA . ALA A 1 107 ? -11.791 40.269 7.325 1.00 39.66 107 ALA A CA 1
ATOM 813 C C . ALA A 1 107 ? -11.128 41.654 7.297 1.00 39.66 107 ALA A C 1
ATOM 815 O O . ALA A 1 107 ? -11.813 42.674 7.362 1.00 39.66 107 ALA A O 1
ATOM 816 N N . THR A 1 108 ? -9.802 41.699 7.175 1.00 28.95 108 THR A N 1
ATOM 817 C CA . THR A 1 108 ? -9.095 42.893 6.701 1.00 28.95 108 THR A CA 1
ATOM 818 C C . THR A 1 108 ? -7.940 42.472 5.786 1.00 28.95 108 THR A C 1
ATOM 820 O O . THR A 1 108 ? -6.894 42.051 6.260 1.00 28.95 108 THR A O 1
ATOM 823 N N . ALA A 1 109 ? -8.182 42.647 4.481 1.00 31.92 109 ALA A N 1
ATOM 824 C CA . ALA A 1 109 ? -7.236 42.813 3.366 1.00 31.92 109 ALA A CA 1
ATOM 825 C C . ALA A 1 109 ? -6.362 41.613 2.901 1.00 31.92 109 ALA A C 1
ATOM 827 O O . ALA A 1 109 ? -6.099 40.687 3.661 1.00 31.92 109 ALA A O 1
ATOM 828 N N . PRO A 1 110 ? -5.981 41.583 1.601 1.00 42.66 110 PRO A N 1
ATOM 829 C CA . PRO A 1 110 ? -5.818 40.350 0.839 1.00 42.66 110 PRO A CA 1
ATOM 830 C C . PRO A 1 110 ? -4.366 39.871 0.784 1.00 42.66 110 PRO A C 1
ATOM 832 O O . PRO A 1 110 ? -3.440 40.658 0.608 1.00 42.66 110 PRO A O 1
ATOM 835 N N . ILE A 1 111 ? -4.183 38.555 0.818 1.00 34.28 111 ILE A N 1
ATOM 836 C CA . ILE A 1 111 ? -2.956 37.893 0.375 1.00 34.28 111 ILE A CA 1
ATOM 837 C C . ILE A 1 111 ? -3.347 36.894 -0.705 1.00 34.28 111 ILE A C 1
ATOM 839 O O . ILE A 1 111 ? -3.852 35.809 -0.435 1.00 34.28 111 ILE A O 1
ATOM 843 N N . GLY A 1 112 ? -3.183 37.324 -1.955 1.00 41.25 112 GLY A N 1
ATOM 844 C CA . GLY A 1 112 ? -3.260 36.432 -3.097 1.00 41.25 112 GLY A CA 1
ATOM 845 C C . GLY A 1 112 ? -2.086 35.460 -3.062 1.0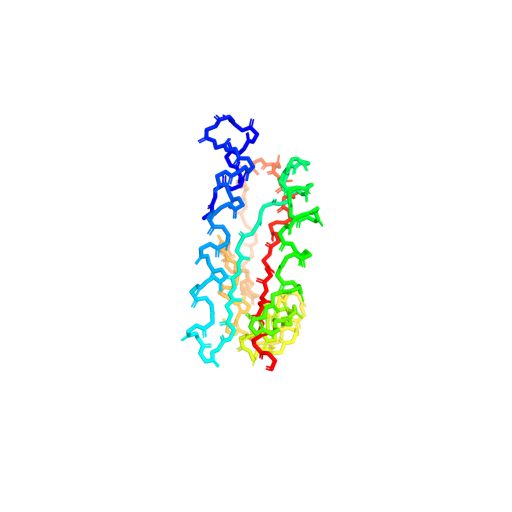0 41.25 112 GLY A C 1
ATOM 846 O O . GLY A 1 112 ? -0.941 35.882 -2.933 1.00 41.25 112 GLY A O 1
ATOM 847 N N . LEU A 1 113 ? -2.379 34.171 -3.202 1.00 38.25 113 LEU A N 1
ATOM 848 C CA . LEU A 1 113 ? -1.429 33.137 -3.592 1.00 38.25 113 LEU A CA 1
ATOM 849 C C . LEU A 1 113 ? -2.176 32.109 -4.444 1.00 38.25 113 LEU A C 1
ATOM 851 O O . LEU A 1 113 ? -3.328 31.774 -4.176 1.00 38.25 113 LEU A O 1
ATOM 855 N N . GLY A 1 114 ? -1.528 31.746 -5.548 1.00 31.09 114 GLY A N 1
ATOM 856 C CA . GLY A 1 114 ? -2.124 31.223 -6.770 1.00 31.09 114 GLY A CA 1
ATOM 857 C C . GLY A 1 114 ? -2.942 29.946 -6.618 1.00 31.09 114 GLY A C 1
ATOM 858 O O . GLY A 1 114 ? -2.586 29.024 -5.889 1.00 31.09 114 GLY A O 1
ATOM 859 N N . ALA A 1 115 ? -4.015 29.892 -7.404 1.00 41.69 115 ALA A N 1
ATOM 860 C CA . ALA A 1 115 ? -4.733 28.674 -7.721 1.00 41.69 115 ALA A CA 1
ATOM 861 C C . ALA A 1 115 ? -3.786 27.679 -8.411 1.00 41.69 115 ALA A C 1
ATOM 863 O O . ALA A 1 115 ? -3.332 27.900 -9.531 1.00 41.69 115 ALA A O 1
ATOM 864 N N . GLY A 1 116 ? -3.497 26.587 -7.716 1.00 36.03 116 GLY A N 1
ATOM 865 C CA . GLY A 1 116 ? -2.711 25.465 -8.213 1.00 36.03 116 GLY A CA 1
ATOM 866 C C . GLY A 1 116 ? -2.999 24.217 -7.389 1.00 36.03 116 GLY A C 1
ATOM 867 O O . GLY A 1 116 ? -2.079 23.569 -6.903 1.00 36.03 116 GLY A O 1
ATOM 868 N N . ALA A 1 117 ? -4.282 23.924 -7.163 1.00 36.12 117 ALA A N 1
ATOM 869 C CA . ALA A 1 117 ? -4.715 22.686 -6.531 1.00 36.12 117 ALA A CA 1
ATOM 870 C C . ALA A 1 117 ? -4.560 21.533 -7.536 1.00 36.12 117 ALA A C 1
ATOM 872 O O . ALA A 1 117 ? -5.455 21.253 -8.330 1.00 36.12 117 ALA A O 1
ATOM 873 N N . LEU A 1 118 ? -3.393 20.889 -7.522 1.00 33.56 118 LEU A N 1
ATOM 874 C CA . LEU A 1 118 ? -3.215 19.552 -8.079 1.00 33.56 118 LEU A CA 1
ATOM 875 C C . LEU A 1 118 ? -3.930 18.563 -7.150 1.00 33.56 118 LEU A C 1
ATOM 877 O O . LEU A 1 118 ? -3.416 18.192 -6.098 1.00 33.56 118 LEU A O 1
ATOM 881 N N . LEU A 1 119 ? -5.143 18.177 -7.542 1.00 41.34 119 LEU A N 1
ATOM 882 C CA . LEU A 1 119 ? -5.878 17.037 -6.997 1.00 41.34 119 LEU A CA 1
ATOM 883 C C . LEU A 1 119 ? -5.175 15.745 -7.451 1.00 41.34 119 LEU A C 1
ATOM 885 O O . LEU A 1 119 ? -5.531 15.171 -8.474 1.00 41.34 119 LEU A O 1
ATOM 889 N N . GLY A 1 120 ? -4.135 15.331 -6.726 1.00 36.94 120 GLY A N 1
ATOM 890 C CA . GLY A 1 120 ? -3.565 13.982 -6.808 1.00 36.94 120 GLY A CA 1
ATOM 891 C C . GLY A 1 120 ? -4.073 13.165 -5.625 1.00 36.94 120 GLY A C 1
ATOM 892 O O . GLY A 1 120 ? -3.854 13.559 -4.478 1.00 36.94 120 GLY A O 1
ATOM 893 N N . LEU A 1 121 ? -4.794 12.076 -5.881 1.00 43.16 121 LEU A N 1
ATOM 894 C CA . LEU A 1 121 ? -5.556 11.344 -4.871 1.00 43.16 121 LEU A CA 1
ATOM 895 C C . LEU A 1 121 ? -4.719 10.205 -4.280 1.00 43.16 121 LEU A C 1
ATOM 897 O O . LEU A 1 121 ? -5.061 9.044 -4.415 1.00 43.16 121 LEU A O 1
ATOM 901 N N . VAL A 1 122 ? -3.630 10.548 -3.584 1.00 48.06 122 VAL A N 1
ATOM 902 C CA . VAL A 1 122 ? -2.725 9.573 -2.945 1.00 48.06 122 VAL A CA 1
ATOM 903 C C . VAL A 1 122 ? -3.515 8.472 -2.222 1.00 48.06 122 VAL A C 1
ATOM 905 O O . VAL A 1 122 ? -4.143 8.709 -1.188 1.00 48.06 122 VAL A O 1
ATOM 908 N N . GLY A 1 123 ? -3.483 7.260 -2.777 1.00 52.41 123 GLY A N 1
ATOM 909 C CA . GLY A 1 123 ? -4.180 6.101 -2.234 1.00 52.41 123 GLY A CA 1
ATOM 910 C C . GLY A 1 123 ? -3.413 5.507 -1.056 1.00 52.41 123 GLY A C 1
ATOM 911 O O . GLY A 1 123 ? -2.340 4.926 -1.224 1.00 52.41 123 GLY A O 1
ATOM 912 N N . VAL A 1 124 ? -3.970 5.625 0.149 1.00 57.91 124 VAL A N 1
ATOM 913 C CA . VAL A 1 124 ? -3.473 4.917 1.336 1.00 57.91 124 VAL A CA 1
ATOM 914 C C . VAL A 1 124 ? -4.373 3.712 1.586 1.00 57.91 124 VAL A C 1
ATOM 916 O O . VAL A 1 124 ? -5.569 3.871 1.825 1.00 57.91 124 VAL A O 1
ATOM 919 N N . LEU A 1 125 ? -3.803 2.506 1.542 1.00 59.81 125 LEU A N 1
ATOM 920 C CA . LEU A 1 125 ? -4.538 1.263 1.774 1.00 59.81 125 LEU A CA 1
ATOM 921 C C . LEU A 1 125 ? -4.001 0.547 3.011 1.00 59.81 125 LEU A C 1
ATOM 923 O O . LEU A 1 125 ? -2.787 0.430 3.192 1.00 59.81 125 LEU A O 1
ATOM 927 N N . ALA A 1 126 ? -4.909 0.050 3.849 1.00 68.88 126 ALA A N 1
ATOM 928 C CA . ALA A 1 126 ? -4.562 -0.765 5.001 1.00 68.88 126 ALA A CA 1
ATOM 929 C C . ALA A 1 126 ? -4.874 -2.241 4.735 1.00 68.88 126 ALA A C 1
ATOM 931 O O . ALA A 1 126 ? -5.898 -2.581 4.141 1.00 68.88 126 ALA A O 1
ATOM 932 N N . MET A 1 127 ? -3.988 -3.120 5.184 1.00 72.06 127 MET A N 1
ATOM 933 C CA . MET A 1 127 ? -4.129 -4.570 5.102 1.00 72.06 127 MET A CA 1
ATOM 934 C C . MET A 1 127 ? -4.135 -5.142 6.516 1.00 72.06 127 MET A C 1
ATOM 936 O O . MET A 1 127 ? -3.289 -4.777 7.327 1.00 72.06 127 MET A O 1
ATOM 940 N N . VAL A 1 128 ? -5.080 -6.027 6.822 1.00 57.97 128 VAL A N 1
ATOM 941 C CA . VAL A 1 128 ? -5.223 -6.670 8.139 1.00 57.97 128 VAL A CA 1
ATOM 942 C C . VAL A 1 128 ? -5.080 -8.182 7.973 1.00 57.97 128 VAL A C 1
ATOM 944 O O . VAL A 1 128 ? -5.622 -8.737 7.015 1.00 57.97 128 VAL A O 1
ATOM 947 N N . LEU A 1 129 ? -4.346 -8.851 8.870 1.00 49.50 129 LEU A N 1
ATOM 948 C CA . LEU A 1 129 ? -4.332 -10.318 8.923 1.00 49.50 129 LEU A CA 1
ATOM 949 C C . LEU A 1 129 ? -5.731 -10.832 9.294 1.00 49.50 129 LEU A C 1
ATOM 951 O O . LEU A 1 129 ? -6.348 -10.310 10.222 1.00 49.50 129 LEU A O 1
ATOM 955 N N . ALA A 1 130 ? -6.219 -11.823 8.544 1.00 48.00 130 ALA A N 1
ATOM 956 C CA . ALA A 1 130 ? -7.489 -12.500 8.811 1.00 48.00 130 ALA A CA 1
ATOM 957 C C . ALA A 1 130 ? -7.331 -13.661 9.802 1.00 48.00 130 ALA A C 1
ATOM 959 O O . ALA A 1 130 ? -6.299 -14.367 9.720 1.00 48.00 130 ALA A O 1
#

Radius of gyration: 19.02 Å; chains: 1; bounding box: 33×60×34 Å

Organism: Thanatephorus cucumeris (strain AG1-IB / isolate 7/3/14) (NCBI:txid1108050)

Secondary structure (DSSP, 8-state):
--GGGTTTTSS-HHHHHHHHHHHHHHHTT-SS-EEEE---SSHHHHHHIIIIIHHHHHH-SSPEEEE-HHHHTT--GGGGSTTT---HHHHTTS-SS--------------------------EEEEEE-

pLDDT: mean 75.94, std 21.41, range [28.95, 95.75]